Protein AF-A0A315R8W5-F1 (afdb_monomer_lite)

pLDDT: mean 87.59, std 10.24, range [54.09, 96.5]

Structure (mmCIF, N/CA/C/O backbone):
data_AF-A0A315R8W5-F1
#
_entry.id   AF-A0A315R8W5-F1
#
loop_
_atom_site.group_PDB
_atom_site.id
_atom_site.type_symbol
_atom_site.label_atom_id
_atom_site.label_alt_id
_atom_site.label_comp_id
_atom_site.label_asym_id
_atom_site.label_entity_id
_atom_site.label_seq_id
_atom_site.pdbx_PDB_ins_code
_atom_site.Cartn_x
_atom_site.Cartn_y
_atom_site.Cartn_z
_atom_site.occupancy
_atom_site.B_iso_or_equiv
_atom_site.auth_seq_id
_atom_site.auth_comp_id
_atom_site.auth_asym_id
_atom_site.auth_atom_id
_atom_site.pdbx_PDB_model_num
ATOM 1 N N . MET A 1 1 ? -9.594 7.908 4.321 1.00 69.50 1 MET A N 1
ATOM 2 C CA . MET A 1 1 ? -10.450 6.788 4.774 1.00 69.50 1 MET A CA 1
ATOM 3 C C . MET A 1 1 ? -9.762 5.490 4.392 1.00 69.50 1 MET A C 1
ATOM 5 O O . MET A 1 1 ? -9.561 5.264 3.201 1.00 69.50 1 MET A O 1
ATOM 9 N N . ASN A 1 2 ? -9.375 4.683 5.378 1.00 83.06 2 ASN A N 1
ATOM 10 C CA . ASN A 1 2 ? -8.780 3.368 5.164 1.00 83.06 2 ASN A CA 1
ATOM 11 C C . ASN A 1 2 ? -9.883 2.360 4.760 1.00 83.06 2 ASN A C 1
ATOM 13 O O . ASN A 1 2 ? -10.866 2.209 5.491 1.00 83.06 2 ASN A O 1
ATOM 17 N N . PRO A 1 3 ? -9.782 1.694 3.593 1.00 89.50 3 PRO A N 1
ATOM 18 C CA . PRO A 1 3 ? -10.833 0.810 3.091 1.00 89.50 3 PRO A CA 1
ATOM 19 C C . PRO A 1 3 ? -10.953 -0.507 3.877 1.00 89.50 3 PRO A C 1
ATOM 21 O O . PRO A 1 3 ? -12.017 -1.127 3.833 1.00 89.50 3 PRO A O 1
ATOM 24 N N . VAL A 1 4 ? -9.904 -0.922 4.598 1.00 88.88 4 VAL A N 1
ATOM 25 C CA . VAL A 1 4 ? -9.942 -2.096 5.484 1.00 88.88 4 VAL A CA 1
ATOM 26 C C . VAL A 1 4 ? -10.705 -1.757 6.763 1.00 88.88 4 VAL A C 1
ATOM 28 O O . VAL A 1 4 ? -11.669 -2.438 7.100 1.00 88.88 4 VAL A O 1
ATOM 31 N N . GLU A 1 5 ? -10.357 -0.650 7.425 1.00 88.44 5 GLU A N 1
ATOM 32 C CA . GLU A 1 5 ? -11.057 -0.174 8.633 1.00 88.44 5 GLU A CA 1
ATOM 33 C C . GLU A 1 5 ? -12.539 0.114 8.365 1.00 88.44 5 GLU A C 1
ATOM 35 O O . GLU A 1 5 ? -13.406 -0.218 9.171 1.00 88.44 5 GLU A O 1
ATOM 40 N N . ALA A 1 6 ? -12.849 0.666 7.190 1.00 90.94 6 ALA A N 1
ATOM 41 C CA . ALA A 1 6 ? -14.219 0.912 6.751 1.00 90.94 6 ALA A CA 1
ATOM 42 C C . ALA A 1 6 ? -14.973 -0.363 6.31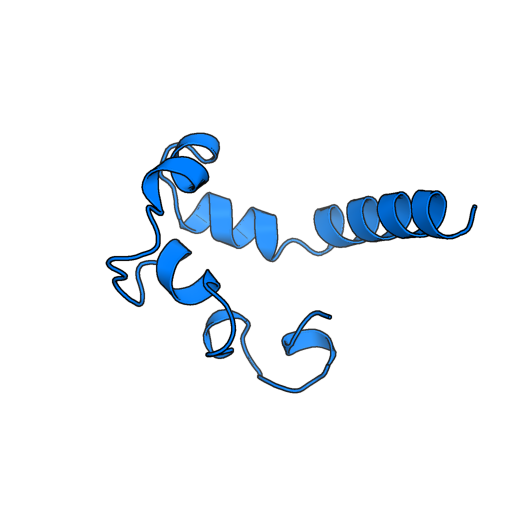8 1.00 90.94 6 ALA A C 1
ATOM 44 O O . ALA A 1 6 ? -16.112 -0.266 5.862 1.00 90.94 6 ALA A O 1
ATOM 45 N N . SER A 1 7 ? -14.361 -1.550 6.432 1.00 93.31 7 SER A N 1
ATOM 46 C CA . SER A 1 7 ? -14.939 -2.844 6.034 1.00 93.31 7 SER A CA 1
ATOM 47 C C . SER A 1 7 ? -15.380 -2.910 4.563 1.00 93.31 7 SER A C 1
ATOM 49 O O . SER A 1 7 ? -16.288 -3.660 4.208 1.00 93.31 7 SER A O 1
ATOM 51 N N . ILE A 1 8 ? -14.745 -2.124 3.688 1.00 94.69 8 ILE A N 1
ATOM 52 C CA . ILE A 1 8 ? -15.019 -2.117 2.242 1.00 94.69 8 ILE A CA 1
ATOM 53 C C . ILE A 1 8 ? -14.331 -3.312 1.572 1.00 94.69 8 ILE A C 1
ATOM 55 O O . ILE A 1 8 ? -14.872 -3.904 0.639 1.00 94.69 8 ILE A O 1
ATOM 59 N N . VAL A 1 9 ? -13.137 -3.665 2.047 1.00 94.75 9 VAL A N 1
ATOM 60 C CA . VAL A 1 9 ? -12.361 -4.830 1.607 1.00 94.75 9 VAL A CA 1
ATOM 61 C C . VAL A 1 9 ? -11.730 -5.529 2.808 1.00 94.75 9 VAL A C 1
ATOM 63 O O . VAL A 1 9 ? -11.497 -4.904 3.839 1.00 94.75 9 VAL A O 1
ATOM 66 N N . SER A 1 10 ? -11.424 -6.821 2.671 1.00 92.88 10 SER A N 1
ATOM 67 C CA . SER A 1 10 ? -10.760 -7.593 3.732 1.00 92.88 10 SER A CA 1
ATOM 68 C C . SER A 1 10 ? -9.244 -7.394 3.773 1.00 92.88 10 SER A C 1
ATOM 70 O O . SER A 1 10 ? -8.641 -7.600 4.821 1.00 92.88 10 SER A O 1
ATOM 72 N N . LYS A 1 11 ? -8.626 -7.014 2.649 1.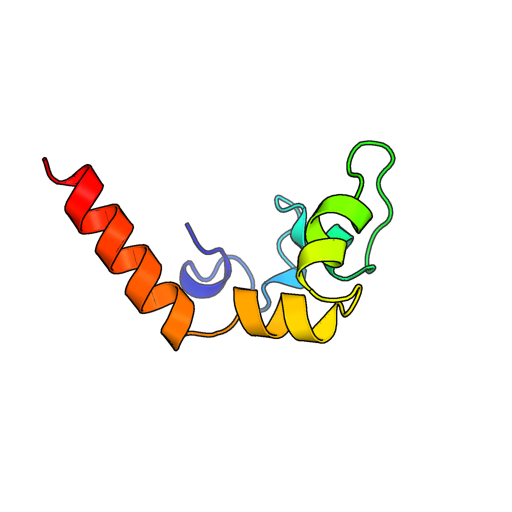00 91.69 11 LYS A N 1
ATOM 73 C CA . LYS A 1 11 ? -7.191 -6.732 2.539 1.00 91.69 11 LYS A CA 1
ATOM 74 C C . LYS A 1 11 ? -6.960 -5.424 1.799 1.00 91.69 11 LYS A C 1
ATOM 76 O O . LYS A 1 11 ? -7.706 -5.109 0.870 1.00 91.69 11 LYS A O 1
ATOM 81 N N . ALA A 1 12 ? -5.925 -4.678 2.175 1.00 91.19 12 ALA A N 1
ATOM 82 C CA . ALA A 1 12 ? -5.627 -3.383 1.570 1.00 91.19 12 ALA A CA 1
ATOM 83 C C . ALA A 1 12 ? -5.348 -3.508 0.063 1.00 91.19 12 ALA A C 1
ATOM 85 O O . ALA A 1 12 ? -5.825 -2.685 -0.725 1.00 91.19 12 ALA A O 1
ATOM 86 N N . GLU A 1 13 ? -4.662 -4.575 -0.365 1.00 93.62 13 GLU A N 1
ATOM 87 C CA . GLU A 1 13 ? -4.394 -4.838 -1.778 1.00 93.62 13 GLU A CA 1
ATOM 88 C C . GLU A 1 13 ? -5.650 -5.124 -2.609 1.00 93.62 13 GLU A C 1
ATOM 90 O O . GLU A 1 13 ? -5.596 -4.980 -3.823 1.00 93.62 13 GLU A O 1
ATOM 95 N N . ASP A 1 14 ? -6.797 -5.457 -2.015 1.00 94.69 14 ASP A N 1
ATOM 96 C CA . ASP A 1 14 ? -8.030 -5.722 -2.769 1.00 94.69 14 ASP A CA 1
ATOM 97 C C . ASP A 1 14 ? -8.766 -4.431 -3.180 1.00 94.69 14 ASP A C 1
ATOM 99 O O . ASP A 1 14 ? -9.669 -4.449 -4.028 1.00 94.69 14 ASP A O 1
ATOM 103 N N . TYR A 1 15 ? -8.385 -3.278 -2.616 1.00 94.38 15 TYR A N 1
ATOM 104 C CA . TYR A 1 15 ? -9.054 -2.010 -2.891 1.00 94.38 15 TYR A CA 1
ATOM 105 C C . TYR A 1 15 ? -8.644 -1.411 -4.245 1.00 94.38 15 TYR A C 1
ATOM 107 O O . TYR A 1 15 ? -7.694 -0.640 -4.373 1.00 94.38 15 TYR A O 1
ATOM 115 N N . ARG A 1 16 ? -9.443 -1.698 -5.279 1.00 92.31 16 ARG A N 1
ATOM 116 C CA . ARG A 1 16 ? -9.176 -1.314 -6.683 1.00 92.31 16 ARG A CA 1
ATOM 117 C C . ARG A 1 16 ? -9.104 0.188 -6.970 1.00 92.31 16 ARG A C 1
ATOM 119 O O . ARG A 1 16 ? -8.671 0.573 -8.052 1.00 92.31 16 ARG A O 1
ATOM 126 N N . ARG A 1 17 ? -9.584 1.037 -6.058 1.00 91.75 17 ARG A N 1
ATOM 127 C CA . ARG A 1 17 ? -9.566 2.504 -6.221 1.00 91.75 17 ARG A CA 1
ATOM 128 C C . ARG A 1 17 ? -8.320 3.153 -5.610 1.00 91.75 17 ARG A C 1
ATOM 130 O O . ARG A 1 17 ? -8.291 4.370 -5.465 1.00 91.75 17 ARG A O 1
ATOM 137 N N . SER A 1 18 ? -7.319 2.353 -5.254 1.00 91.25 18 SER A N 1
ATOM 138 C CA . SER A 1 18 ? -6.019 2.799 -4.764 1.00 91.25 18 SER A CA 1
ATOM 139 C C . SER A 1 18 ? -4.903 2.382 -5.725 1.00 91.25 18 SER A C 1
ATOM 141 O O . SER A 1 18 ? -5.007 1.373 -6.421 1.00 91.25 18 SER A O 1
ATOM 143 N N . SER A 1 19 ? -3.815 3.152 -5.739 1.00 93.56 19 SER A N 1
ATOM 144 C CA . SER A 1 19 ? -2.560 2.801 -6.409 1.00 93.56 19 SER A CA 1
ATOM 145 C C . SER A 1 19 ? -1.731 1.769 -5.640 1.00 93.56 19 SER A C 1
ATOM 147 O O . SER A 1 19 ? -0.708 1.320 -6.144 1.00 93.56 19 SER A O 1
ATOM 149 N N . TYR A 1 20 ? -2.169 1.350 -4.451 1.00 94.12 20 TYR A N 1
ATOM 150 C CA . TYR A 1 20 ? -1.430 0.442 -3.574 1.00 94.12 20 TYR A CA 1
ATOM 151 C C . TYR A 1 20 ? -0.992 -0.861 -4.263 1.00 94.12 20 TYR A C 1
ATOM 153 O O . TYR A 1 20 ? 0.163 -1.259 -4.148 1.00 94.12 20 TYR A O 1
ATOM 161 N N . GLN A 1 21 ? -1.857 -1.460 -5.091 1.00 95.06 21 GLN A N 1
ATOM 162 C CA . GLN A 1 21 ? -1.522 -2.651 -5.889 1.00 95.06 21 GLN A CA 1
ATOM 163 C C . GLN A 1 21 ? -0.299 -2.457 -6.801 1.00 95.06 21 GLN A C 1
ATOM 165 O O . GLN A 1 21 ? 0.423 -3.415 -7.064 1.00 95.06 21 GLN A O 1
ATOM 170 N N . ILE A 1 22 ? -0.069 -1.234 -7.284 1.00 95.94 22 ILE A N 1
ATOM 171 C CA . ILE A 1 22 ? 1.062 -0.903 -8.158 1.00 95.94 22 ILE A CA 1
ATOM 172 C C . ILE A 1 22 ? 2.352 -0.869 -7.339 1.00 95.94 22 ILE A C 1
ATOM 174 O O . ILE A 1 22 ? 3.333 -1.500 -7.714 1.00 95.94 22 ILE A O 1
ATOM 178 N N . TYR A 1 23 ? 2.333 -0.234 -6.164 1.00 95.69 23 TYR A N 1
ATOM 179 C CA . TYR A 1 23 ? 3.493 -0.216 -5.265 1.00 95.69 23 TYR A CA 1
ATOM 180 C C . TYR A 1 23 ? 3.839 -1.605 -4.709 1.00 95.69 23 TYR A C 1
ATOM 182 O O . TYR A 1 23 ? 5.006 -1.891 -4.451 1.00 95.69 23 TYR A O 1
ATOM 190 N N . LEU A 1 24 ? 2.863 -2.511 -4.625 1.00 95.12 24 LEU A N 1
ATOM 191 C CA . LEU A 1 24 ? 3.100 -3.924 -4.313 1.00 95.12 24 LEU A CA 1
ATOM 192 C C . LEU A 1 24 ? 3.579 -4.763 -5.512 1.00 95.12 24 LEU A C 1
ATOM 194 O O . LEU A 1 24 ? 3.907 -5.932 -5.339 1.00 95.12 24 LEU A O 1
ATOM 198 N N . GLY A 1 25 ? 3.624 -4.204 -6.725 1.00 94.69 25 GLY A N 1
ATOM 199 C CA . GLY A 1 25 ? 4.016 -4.932 -7.937 1.00 94.69 25 GLY A CA 1
ATOM 200 C C . GLY A 1 25 ? 2.960 -5.926 -8.433 1.00 94.69 25 GLY A C 1
ATOM 201 O O . GLY A 1 25 ? 3.245 -6.757 -9.288 1.00 94.69 25 GLY A O 1
ATOM 202 N N . LEU A 1 26 ? 1.732 -5.851 -7.913 1.00 95.06 26 LEU A N 1
ATOM 203 C CA . LEU A 1 26 ? 0.614 -6.716 -8.306 1.00 95.06 26 LEU A CA 1
ATOM 204 C C . LEU A 1 26 ? -0.059 -6.246 -9.603 1.00 95.06 26 LEU A C 1
ATOM 206 O O . LEU A 1 26 ? -0.833 -6.987 -10.209 1.00 95.06 26 LEU A O 1
ATOM 210 N N . LYS A 1 27 ? 0.199 -4.998 -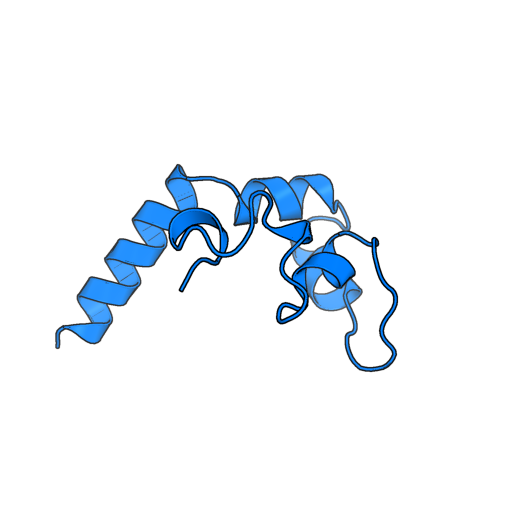10.008 1.00 94.81 27 LYS A N 1
ATOM 211 C CA . LYS A 1 27 ? -0.366 -4.381 -11.204 1.00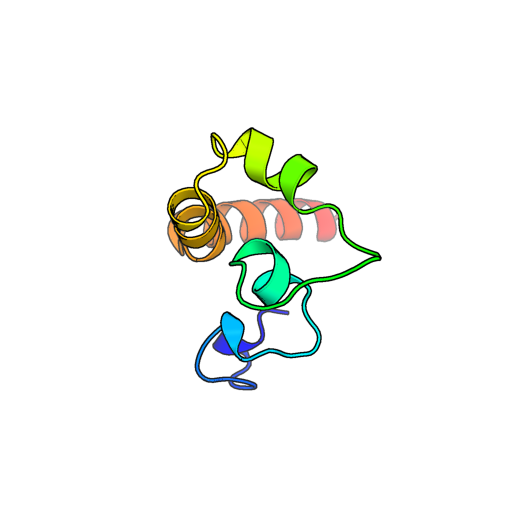 94.81 27 LYS A CA 1
ATOM 212 C C . LYS A 1 27 ? 0.607 -3.367 -11.800 1.00 94.81 27 LYS A C 1
ATOM 214 O O . LYS A 1 27 ? 1.095 -2.497 -11.092 1.00 94.81 27 LYS A O 1
ATOM 219 N N . GLU A 1 28 ? 0.813 -3.427 -13.109 1.00 93.81 28 GLU A N 1
ATOM 220 C CA . GLU A 1 28 ? 1.573 -2.411 -13.844 1.00 93.81 28 GLU A CA 1
ATOM 221 C C . GLU A 1 28 ? 0.714 -1.173 -14.157 1.00 93.81 28 GLU A C 1
ATOM 223 O O . GLU A 1 28 ? -0.520 -1.236 -14.220 1.00 93.8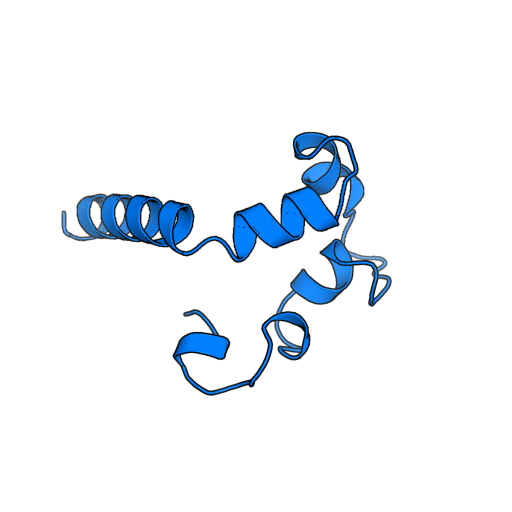1 28 GLU A O 1
ATOM 228 N N . SER A 1 29 ? 1.366 -0.024 -14.340 1.00 93.31 29 SER A N 1
ATOM 229 C CA . SER A 1 29 ? 0.705 1.245 -14.648 1.00 93.31 29 SER A CA 1
ATOM 230 C C . SER A 1 29 ? 1.605 2.151 -15.478 1.00 93.31 29 SER A C 1
ATOM 232 O O . SER A 1 29 ? 2.693 2.502 -15.038 1.00 93.31 29 SER A O 1
ATOM 234 N N . ASP A 1 30 ? 1.100 2.630 -16.614 1.00 94.56 30 ASP A N 1
ATOM 235 C CA . ASP A 1 30 ? 1.805 3.617 -17.447 1.00 94.56 30 ASP A CA 1
ATOM 236 C C . ASP A 1 30 ? 1.799 5.028 -16.833 1.00 94.56 30 ASP A C 1
ATOM 238 O O . ASP A 1 30 ? 2.541 5.910 -17.258 1.00 94.56 30 ASP A O 1
ATOM 242 N N . LEU A 1 31 ? 0.927 5.265 -15.847 1.00 94.44 31 LEU A N 1
ATOM 243 C CA . LEU A 1 31 ? 0.747 6.575 -15.214 1.00 94.44 31 LEU A CA 1
ATOM 244 C C . LEU A 1 31 ? 1.536 6.728 -13.915 1.00 94.44 31 LEU A C 1
ATOM 246 O O . LEU A 1 31 ? 1.762 7.852 -13.472 1.00 94.44 31 LEU A O 1
ATOM 250 N N . ILE A 1 32 ? 1.900 5.619 -13.268 1.00 93.69 32 ILE A N 1
ATOM 251 C CA . ILE A 1 32 ? 2.545 5.640 -11.955 1.00 93.69 32 ILE A CA 1
ATOM 252 C C . ILE A 1 32 ? 3.951 5.085 -12.092 1.00 93.69 32 ILE A C 1
ATOM 254 O O . ILE A 1 32 ? 4.131 3.925 -12.438 1.00 93.69 32 ILE A O 1
ATOM 258 N N . ASN A 1 33 ? 4.932 5.917 -11.754 1.00 93.69 33 ASN A N 1
ATOM 259 C CA . ASN A 1 33 ? 6.311 5.495 -11.574 1.00 93.69 33 ASN A CA 1
ATOM 260 C C . ASN A 1 33 ? 6.515 5.097 -10.105 1.00 93.69 33 ASN A C 1
ATOM 262 O O . ASN A 1 33 ? 6.727 5.954 -9.245 1.00 93.69 33 ASN A O 1
ATOM 266 N N . ASP A 1 34 ? 6.407 3.802 -9.816 1.00 94.06 34 ASP A N 1
ATOM 267 C CA . ASP A 1 34 ? 6.543 3.256 -8.463 1.00 94.06 34 ASP A CA 1
ATOM 268 C C . ASP A 1 34 ? 7.976 3.335 -7.917 1.00 94.06 34 ASP A C 1
ATOM 270 O O . ASP A 1 34 ? 8.160 3.424 -6.703 1.00 94.06 34 ASP A O 1
ATOM 274 N N . SER A 1 35 ? 8.979 3.404 -8.796 1.00 94.19 35 SER A N 1
ATOM 275 C CA . SER A 1 35 ? 10.396 3.477 -8.425 1.00 94.19 35 SER A CA 1
ATOM 276 C C . SER A 1 35 ? 10.720 4.728 -7.605 1.00 94.19 35 SER A C 1
ATOM 278 O O . SER A 1 35 ? 11.566 4.681 -6.721 1.00 94.19 35 SER A O 1
ATOM 280 N N . LEU A 1 36 ? 10.025 5.848 -7.841 1.00 92.62 36 LEU A N 1
ATOM 281 C CA . LEU A 1 36 ? 10.245 7.081 -7.073 1.00 92.62 36 LEU A CA 1
ATOM 282 C C . LEU A 1 36 ? 9.897 6.921 -5.591 1.00 92.62 36 LEU A C 1
ATOM 284 O O . LEU A 1 36 ? 10.622 7.421 -4.736 1.00 92.62 36 LEU A O 1
ATOM 288 N N . ILE A 1 37 ? 8.793 6.236 -5.293 1.00 92.88 37 ILE A N 1
ATOM 289 C CA . ILE A 1 37 ? 8.359 5.992 -3.915 1.00 92.88 37 ILE A CA 1
ATOM 290 C C . ILE A 1 37 ? 9.191 4.870 -3.301 1.00 92.88 37 ILE A C 1
ATOM 292 O O . ILE A 1 37 ? 9.659 4.999 -2.173 1.00 92.88 37 ILE A O 1
ATOM 296 N N . LEU A 1 38 ? 9.418 3.786 -4.046 1.00 95.56 38 LEU A N 1
ATOM 297 C CA . LEU A 1 38 ? 10.169 2.629 -3.561 1.00 95.56 38 LEU A CA 1
ATOM 298 C C . LEU A 1 38 ? 11.650 2.933 -3.308 1.00 95.56 38 LEU A C 1
ATOM 300 O O . LEU A 1 38 ? 12.230 2.330 -2.407 1.00 95.56 38 LEU A O 1
ATOM 304 N N . ALA A 1 39 ? 12.234 3.929 -3.980 1.00 96.50 39 ALA A N 1
ATOM 305 C CA . ALA A 1 39 ? 13.589 4.394 -3.693 1.00 96.50 39 ALA A CA 1
ATOM 306 C C . ALA A 1 39 ? 13.766 4.844 -2.229 1.00 96.50 39 ALA A C 1
ATOM 308 O O . ALA A 1 39 ? 14.824 4.628 -1.638 1.00 96.50 39 ALA A O 1
ATOM 309 N N . SER A 1 40 ? 12.726 5.406 -1.597 1.00 95.44 40 SER A N 1
ATOM 310 C CA . SER A 1 40 ? 12.745 5.752 -0.165 1.00 95.44 40 SER A CA 1
ATOM 311 C C . SER A 1 40 ? 12.764 4.527 0.758 1.00 95.44 40 SER A C 1
ATOM 313 O O . SER A 1 40 ? 13.077 4.650 1.939 1.00 95.44 40 SER A O 1
ATOM 315 N N . PHE A 1 41 ? 12.470 3.345 0.219 1.00 95.81 41 PHE A N 1
ATOM 316 C CA . PHE A 1 41 ? 12.424 2.064 0.918 1.00 95.81 41 PHE A CA 1
ATOM 317 C C . PHE A 1 41 ? 13.498 1.096 0.406 1.00 95.81 41 PHE A C 1
ATOM 319 O O . PHE A 1 41 ? 13.338 -0.112 0.523 1.00 95.81 41 PHE A O 1
ATOM 326 N N . SER A 1 42 ? 14.608 1.603 -0.147 1.00 96.12 42 SER A N 1
ATOM 327 C CA . SER A 1 42 ? 15.688 0.775 -0.723 1.00 96.12 42 SER A CA 1
ATOM 328 C C . SER A 1 42 ? 15.198 -0.209 -1.796 1.00 96.12 42 SER A C 1
ATOM 330 O O . SER A 1 42 ? 15.701 -1.327 -1.885 1.00 96.12 42 SER A O 1
ATOM 332 N N . ASP A 1 43 ? 14.174 0.185 -2.557 1.00 94.94 43 ASP A N 1
ATOM 333 C CA . ASP A 1 43 ? 13.478 -0.648 -3.542 1.00 94.94 43 ASP A CA 1
ATOM 334 C C . ASP A 1 43 ? 12.840 -1.934 -2.961 1.00 94.94 43 ASP A C 1
ATOM 336 O O . ASP A 1 43 ? 12.456 -2.845 -3.697 1.00 94.94 43 ASP A O 1
ATOM 340 N N . ASP A 1 44 ? 12.666 -2.004 -1.634 1.00 95.88 44 ASP A N 1
ATOM 341 C CA . ASP A 1 44 ? 12.044 -3.120 -0.921 1.00 95.88 44 ASP A CA 1
ATOM 342 C C . ASP A 1 44 ? 10.535 -2.877 -0.731 1.00 95.88 44 ASP A C 1
ATOM 344 O O . ASP A 1 44 ? 10.079 -2.103 0.119 1.00 95.88 44 ASP A O 1
ATOM 348 N N . ARG A 1 45 ? 9.735 -3.591 -1.529 1.00 95.31 45 ARG A N 1
ATOM 349 C CA . ARG A 1 45 ? 8.266 -3.534 -1.480 1.00 95.31 45 ARG A CA 1
ATOM 350 C C . ARG A 1 45 ? 7.689 -4.072 -0.170 1.00 95.31 45 ARG A C 1
ATOM 352 O O . ARG A 1 45 ? 6.642 -3.593 0.256 1.00 95.31 45 ARG A O 1
ATOM 359 N N . GLU A 1 46 ? 8.351 -5.025 0.484 1.00 94.62 46 GLU A N 1
ATOM 360 C CA . GLU A 1 46 ? 7.917 -5.557 1.782 1.00 94.62 46 GLU A CA 1
ATOM 361 C C . GLU A 1 46 ? 8.210 -4.569 2.912 1.00 94.62 46 GLU A C 1
ATOM 363 O O . GLU A 1 46 ? 7.445 -4.459 3.874 1.00 94.62 46 GLU A O 1
ATOM 368 N N . LEU A 1 47 ? 9.303 -3.809 2.812 1.00 94.38 47 LEU A N 1
ATOM 369 C CA . LEU A 1 47 ? 9.554 -2.694 3.722 1.00 94.38 47 LEU A CA 1
ATOM 370 C C . LEU A 1 47 ? 8.494 -1.597 3.558 1.00 94.38 47 LEU A C 1
ATOM 372 O O . LEU A 1 47 ? 7.911 -1.175 4.556 1.00 94.38 47 LEU A O 1
ATOM 376 N N . TYR A 1 48 ? 8.190 -1.201 2.318 1.00 94.19 48 TYR A N 1
ATOM 377 C CA . TYR A 1 48 ? 7.101 -0.265 2.022 1.00 94.19 48 TYR A CA 1
ATOM 378 C C . TYR A 1 48 ? 5.753 -0.766 2.560 1.00 94.19 48 TYR A C 1
ATOM 380 O O . TYR A 1 48 ? 5.049 -0.036 3.257 1.00 94.19 48 TYR A O 1
ATOM 388 N N . LYS A 1 49 ? 5.406 -2.030 2.287 1.00 93.00 49 LYS A N 1
ATOM 389 C CA . LYS A 1 49 ? 4.163 -2.650 2.754 1.00 93.00 49 LYS A CA 1
ATOM 390 C C . LYS A 1 49 ? 4.039 -2.580 4.271 1.00 93.00 49 LYS A C 1
ATOM 392 O O . LYS A 1 49 ? 3.034 -2.084 4.768 1.00 93.00 49 LYS A O 1
ATOM 397 N N . ARG A 1 50 ? 5.072 -3.018 4.996 1.00 91.56 50 ARG A N 1
ATOM 398 C CA . ARG A 1 50 ? 5.086 -2.972 6.464 1.00 91.56 50 ARG A CA 1
ATOM 399 C C . ARG A 1 50 ? 4.981 -1.554 7.002 1.00 91.56 50 ARG A C 1
ATOM 401 O O . ARG A 1 50 ? 4.308 -1.367 8.000 1.00 91.56 50 ARG A O 1
ATOM 408 N N . PHE A 1 51 ? 5.624 -0.576 6.365 1.00 90.75 51 PHE A N 1
ATOM 409 C CA . PHE A 1 51 ? 5.502 0.826 6.765 1.00 90.75 51 PHE A CA 1
ATOM 410 C C . PHE A 1 51 ? 4.051 1.315 6.658 1.00 90.75 51 PHE A C 1
ATOM 412 O O . PHE A 1 51 ? 3.521 1.852 7.624 1.00 90.75 51 PHE A O 1
ATOM 419 N N . ILE A 1 52 ? 3.395 1.069 5.520 1.00 87.19 52 ILE A N 1
ATOM 420 C CA . ILE A 1 52 ? 2.009 1.495 5.269 1.00 87.19 52 ILE A CA 1
ATOM 421 C C . ILE A 1 52 ? 0.999 0.748 6.144 1.00 87.19 52 ILE A C 1
ATOM 423 O O . ILE A 1 52 ? 0.002 1.326 6.565 1.00 87.19 52 ILE A O 1
ATOM 427 N N . GLU A 1 53 ? 1.222 -0.538 6.399 1.00 86.19 53 GLU A N 1
ATOM 428 C CA . GLU A 1 53 ? 0.311 -1.380 7.184 1.00 86.19 53 GLU A CA 1
ATOM 429 C C . GLU A 1 53 ? 0.642 -1.390 8.687 1.00 86.19 53 GLU A C 1
ATOM 431 O O . GLU A 1 53 ? -0.036 -2.070 9.453 1.00 86.19 53 GLU A O 1
ATOM 436 N N . SER A 1 54 ? 1.670 -0.660 9.135 1.00 85.00 54 SER A N 1
ATOM 437 C CA . SER A 1 54 ? 2.027 -0.593 10.554 1.00 85.00 54 SER A CA 1
ATOM 438 C C . SER A 1 54 ? 1.044 0.283 11.329 1.00 85.00 54 SER A C 1
ATOM 440 O O . SER A 1 54 ? 0.997 1.503 11.161 1.00 85.00 54 SER A O 1
ATOM 442 N N . ASP A 1 55 ? 0.303 -0.341 12.244 1.00 67.81 55 ASP A N 1
ATOM 443 C CA . ASP A 1 55 ? -0.659 0.326 13.128 1.00 67.81 55 ASP A CA 1
ATOM 444 C C . ASP A 1 55 ? -0.036 1.419 14.008 1.00 67.81 55 ASP A C 1
ATOM 446 O O . ASP A 1 55 ? -0.723 2.360 14.399 1.00 67.81 55 ASP A O 1
ATOM 450 N N . GLU A 1 56 ? 1.238 1.285 14.381 1.00 64.88 56 GLU A N 1
ATOM 451 C CA . GLU A 1 56 ? 1.915 2.228 15.280 1.00 64.88 56 GLU A CA 1
ATOM 452 C C . GLU A 1 56 ? 2.227 3.544 14.561 1.00 64.88 56 GLU A C 1
ATOM 454 O O . GLU A 1 56 ? 1.925 4.615 15.082 1.00 64.88 56 GLU A O 1
ATOM 459 N N . ILE A 1 57 ? 2.734 3.450 13.329 1.00 64.12 57 ILE A N 1
ATOM 460 C CA . ILE A 1 57 ? 3.076 4.606 12.489 1.00 64.12 57 ILE A CA 1
ATOM 461 C C . ILE A 1 57 ? 1.804 5.337 12.051 1.00 64.12 57 ILE A C 1
ATOM 463 O O . ILE A 1 57 ? 1.740 6.564 12.105 1.00 64.12 57 ILE A O 1
ATOM 467 N N . ASN A 1 58 ? 0.766 4.588 11.670 1.00 67.38 58 ASN A N 1
ATOM 468 C CA . ASN A 1 58 ? -0.495 5.180 11.233 1.00 67.38 58 ASN A CA 1
ATOM 469 C C . ASN A 1 58 ? -1.208 5.932 12.365 1.00 67.38 58 ASN A C 1
ATOM 471 O O . ASN A 1 58 ? -1.757 6.997 12.120 1.00 67.38 58 ASN A O 1
ATOM 475 N N . LYS A 1 59 ? -1.160 5.440 13.612 1.00 68.50 59 LYS A N 1
ATOM 476 C CA . LYS A 1 59 ? -1.797 6.121 14.755 1.00 68.50 59 LYS A CA 1
ATOM 477 C C . LYS A 1 59 ? -1.137 7.449 15.108 1.00 68.50 59 LYS A C 1
ATOM 479 O O . LYS A 1 59 ? -1.849 8.384 15.460 1.00 68.50 59 LYS A O 1
ATOM 484 N N . GLU A 1 60 ? 0.190 7.519 15.051 1.00 72.62 60 GLU A N 1
ATOM 485 C CA . GLU A 1 60 ? 0.938 8.747 15.338 1.00 72.62 60 GLU A CA 1
ATOM 486 C C . GLU A 1 60 ? 0.678 9.801 14.253 1.00 72.62 60 GLU A C 1
ATOM 488 O O . GLU A 1 60 ? 0.249 10.908 14.570 1.00 72.62 60 GLU A O 1
ATOM 493 N N . LEU A 1 61 ? 0.783 9.416 12.975 1.00 71.00 61 LEU A N 1
ATOM 494 C CA . LEU A 1 61 ? 0.484 10.297 11.839 1.00 71.00 61 LEU A CA 1
ATOM 495 C C . LEU A 1 61 ? -0.981 10.753 11.812 1.00 71.00 61 LEU A C 1
ATOM 497 O O . LEU A 1 61 ? -1.262 11.925 11.570 1.00 71.00 61 LEU A O 1
ATOM 501 N N . ASP A 1 62 ? -1.929 9.851 12.078 1.00 73.19 62 ASP A N 1
ATOM 502 C CA . ASP A 1 62 ? -3.352 10.196 12.132 1.00 73.19 62 ASP A CA 1
ATOM 503 C C . ASP A 1 62 ? -3.660 11.178 13.268 1.00 73.19 62 ASP A C 1
ATOM 505 O O . ASP A 1 62 ? -4.600 11.969 13.152 1.00 73.19 62 ASP A O 1
ATOM 509 N N . GLN A 1 63 ? -2.912 11.117 14.374 1.00 75.38 63 GLN A N 1
ATOM 510 C CA . GLN A 1 63 ? -3.058 12.058 15.478 1.00 75.38 63 GLN A CA 1
ATOM 511 C C . GLN A 1 63 ? -2.470 13.426 15.116 1.00 75.38 63 GLN A C 1
ATOM 513 O O . GLN A 1 63 ? -3.172 14.421 15.273 1.00 75.38 63 GLN A O 1
ATOM 518 N N . GLU A 1 64 ? -1.262 13.477 14.545 1.00 77.38 64 GLU A N 1
ATOM 519 C CA . GLU A 1 64 ? -0.653 14.727 14.061 1.00 77.38 64 GLU A CA 1
ATOM 520 C C . GLU A 1 64 ? -1.554 15.444 13.041 1.00 77.38 64 GLU A C 1
ATOM 522 O O . GLU A 1 64 ? -1.808 16.642 13.162 1.00 77.38 64 GLU A O 1
ATOM 527 N N . ILE A 1 65 ? -2.120 14.709 12.077 1.00 77.00 65 ILE A N 1
ATOM 528 C CA . ILE A 1 65 ? -3.029 15.271 11.065 1.00 77.00 65 ILE A CA 1
ATOM 529 C C . ILE A 1 65 ? -4.309 15.827 11.701 1.00 77.00 65 ILE A C 1
ATOM 531 O O . ILE A 1 65 ? -4.791 16.880 11.279 1.00 77.00 65 ILE A O 1
ATOM 535 N N . LYS A 1 66 ? -4.894 15.131 12.687 1.00 75.88 66 LYS A N 1
ATOM 536 C CA . LYS A 1 66 ? -6.080 15.629 13.406 1.00 75.88 66 LYS A CA 1
ATOM 537 C C . LYS A 1 66 ? -5.762 16.905 14.168 1.00 75.88 66 LYS A C 1
ATOM 539 O O . LYS A 1 66 ? -6.525 17.859 14.060 1.00 75.88 66 LYS A O 1
ATOM 544 N N . ASP A 1 67 ? -4.634 16.928 14.865 1.00 82.38 67 ASP A N 1
ATOM 545 C CA . ASP A 1 67 ? -4.207 18.079 15.653 1.00 82.38 67 ASP A CA 1
ATOM 546 C C . ASP A 1 67 ? -3.952 19.311 14.756 1.00 82.38 67 ASP A C 1
ATOM 548 O O . ASP A 1 67 ? -4.290 20.429 15.141 1.00 82.38 67 ASP A O 1
ATOM 552 N N . GLU A 1 68 ? -3.439 19.126 13.531 1.00 82.44 68 GLU A N 1
ATOM 553 C CA . GLU A 1 68 ? -3.305 20.205 12.535 1.00 82.44 68 GLU A CA 1
ATOM 554 C C . GLU A 1 68 ? -4.642 20.628 11.892 1.00 82.44 68 GLU A C 1
ATOM 556 O O . GLU A 1 68 ? -4.824 21.802 11.560 1.00 82.44 68 GLU A O 1
ATOM 561 N N . CYS A 1 69 ? -5.581 19.696 11.686 1.00 73.94 69 CYS A N 1
ATOM 562 C CA . CYS 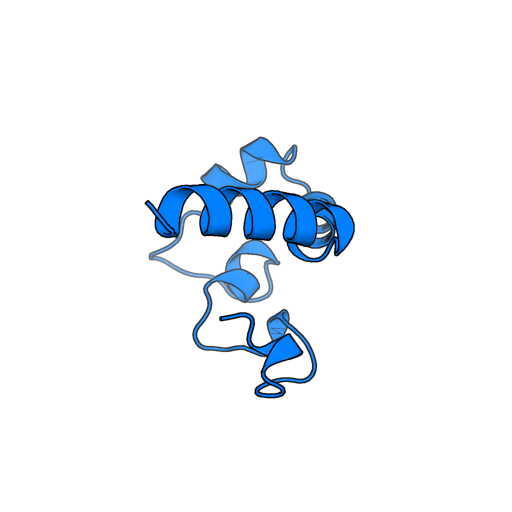A 1 69 ? -6.871 19.977 11.039 1.00 73.94 69 CYS A CA 1
ATOM 563 C C . CYS A 1 69 ? -7.926 20.583 11.979 1.00 73.94 69 CYS A C 1
ATOM 565 O O . CYS A 1 69 ? -8.887 21.174 11.488 1.00 73.94 69 CYS A O 1
ATOM 567 N N . GLU A 1 70 ? -7.783 20.424 13.297 1.00 70.00 70 GLU A N 1
ATOM 568 C CA . GLU A 1 70 ? -8.695 20.976 14.314 1.00 70.00 70 GLU A CA 1
ATOM 569 C C . GLU A 1 70 ? -8.335 22.412 14.770 1.00 70.00 70 GLU A C 1
ATOM 571 O O . GLU A 1 70 ? -8.811 22.865 15.814 1.00 70.00 70 GLU A O 1
ATOM 576 N N . LEU A 1 71 ? -7.546 23.153 13.976 1.00 54.09 71 LEU A N 1
ATOM 577 C CA . LEU A 1 71 ? -7.302 24.598 14.146 1.00 54.09 71 LEU A CA 1
ATOM 578 C C . LEU A 1 71 ? -8.539 25.472 13.867 1.00 54.09 71 LEU A C 1
ATOM 580 O O . LEU A 1 71 ? -9.150 25.340 12.779 1.00 54.09 71 LEU A O 1
#

Foldseek 3Di:
DQCCVVVVDVDSCVPPVDCLCVLLVVDDDPVDDNCVVCVVVVVDSVSVVCCVPPPVNCVVVVVVVVVVVVD

Secondary structure (DSSP, 8-state):
--TTTTTS-SSGGG-TTSSHHHHTTSS--SS--THHHHGGGTT-HHHHHHHHH-HHHHHHHHHHHHHHHT-

Sequence (71 aa):
MNPVEASIVSKAEDYRRSSYQIYLGLKESDLINDSLILASFSDDRELYKRFIESDEINKELDQEIKDECEL

Radius of gyration: 13.71 Å; chains: 1; bounding box: 31×32×33 Å